Protein AF-A0A255FY90-F1 (afdb_monomer)

Sequence (80 aa):
MVVDGHLETRELTRLRLDESSLWAALRGAGVCDLGEVALAVLEANGRISVLRTGQQIHPATLTGVRHSDELLRRLNPGRR

Secondary structure (DSSP, 8-state):
-EETTEE-HHHHHHHT--HHHHHHHHHHTT--SGGGEEEEEE-TTSPEEEEETTS---GGGGTT-TTHHHHHHHH-TT--

Nearest PDB structures (foldseek):
  3c6f-assembly1_C  TM=7.982E-01  e=5.547E-04  Bacillus subtilis
  7xn9-assembly1_A  TM=2.094E-01  e=7.957E+00  Homo sapiens

Mean predicted aligned error: 3.15 Å

Foldseek 3Di:
DAAQLDDPVVVCVVVVHDPVNVVVLCVVVVHDGSNQFRDWDQDPVRHIDTDGPPDDDDLCVCVVPPPSVVSNCVSCVPDD

InterPro domains:
  IPR007353 YetF, C-terminal domain [PF04239] (2-55)
  IPR023090 UPF0702, alpha/beta domain superfamily [G3DSA:3.30.240.20] (1-58)

Solvent-accessible surface area (backbone atoms only — not comparable to full-atom value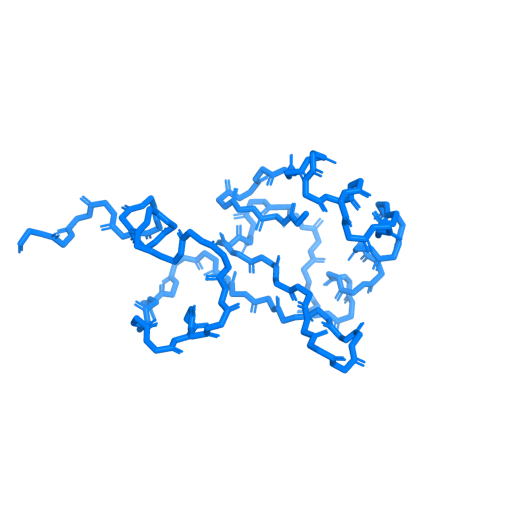s): 4866 Å² total; per-residue (Å²): 60,37,47,70,38,37,77,37,62,69,52,18,60,74,68,73,48,55,70,67,62,51,50,53,46,36,48,74,70,74,42,92,53,53,72,51,30,37,33,38,46,81,43,97,86,74,47,70,50,76,42,51,52,96,58,89,80,58,74,75,80,37,66,93,44,84,64,36,72,61,51,50,46,70,77,42,79,81,78,125

Structure (mmCIF, N/CA/C/O backbone):
data_AF-A0A255FY90-F1
#
_entry.id   AF-A0A255FY90-F1
#
loop_
_atom_site.group_PDB
_atom_site.id
_atom_site.type_symbol
_atom_site.label_atom_id
_atom_site.label_alt_id
_atom_site.label_comp_id
_atom_site.label_asym_id
_atom_site.label_entity_id
_atom_site.label_seq_id
_atom_site.pdbx_PDB_ins_code
_atom_site.Cartn_x
_atom_site.Cartn_y
_atom_site.Cartn_z
_atom_site.occupancy
_atom_site.B_iso_or_equiv
_atom_site.auth_seq_id
_atom_site.auth_comp_id
_atom_site.auth_asym_id
_atom_site.auth_atom_id
_atom_site.pdbx_PDB_model_num
ATOM 1 N N . MET A 1 1 ? -1.769 -1.139 -7.924 1.00 90.75 1 MET A N 1
ATOM 2 C CA . MET A 1 1 ? -1.678 -0.919 -6.460 1.00 90.75 1 MET A CA 1
ATOM 3 C C . MET A 1 1 ? -2.968 -1.406 -5.815 1.00 90.75 1 MET A C 1
ATOM 5 O O . MET A 1 1 ? -3.837 -1.844 -6.554 1.00 90.75 1 MET A O 1
ATOM 9 N N . VAL A 1 2 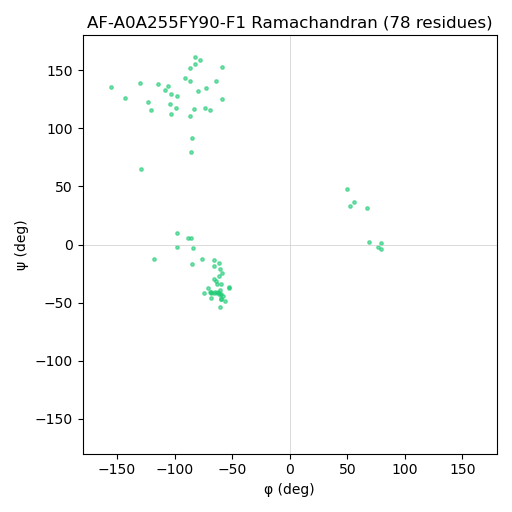? -3.093 -1.364 -4.488 1.00 96.19 2 VAL A N 1
ATOM 10 C CA . VAL A 1 2 ? -4.358 -1.650 -3.783 1.00 96.19 2 VAL A CA 1
ATOM 11 C C . VAL A 1 2 ? -4.822 -0.377 -3.103 1.00 96.19 2 VAL A C 1
ATOM 13 O O . VAL A 1 2 ? -3.991 0.329 -2.530 1.00 96.19 2 VAL A O 1
ATOM 16 N N . VAL A 1 3 ? -6.113 -0.081 -3.167 1.00 95.31 3 VAL A N 1
ATOM 17 C CA . VAL A 1 3 ? -6.717 1.039 -2.451 1.00 95.31 3 VAL A CA 1
ATOM 18 C C . VAL A 1 3 ? -8.098 0.617 -1.968 1.00 95.31 3 VAL A C 1
ATOM 20 O O . VAL A 1 3 ? -8.922 0.204 -2.779 1.00 95.31 3 VAL A O 1
ATOM 23 N N . ASP A 1 4 ? -8.349 0.765 -0.670 1.00 94.38 4 ASP A N 1
ATOM 24 C CA . ASP A 1 4 ? -9.614 0.407 -0.017 1.00 94.38 4 ASP A CA 1
ATOM 25 C C . ASP A 1 4 ? -10.075 -1.020 -0.370 1.00 94.38 4 ASP A C 1
ATOM 27 O O . ASP A 1 4 ? -11.177 -1.252 -0.850 1.00 94.38 4 ASP A O 1
ATOM 31 N N . GLY A 1 5 ? -9.153 -1.978 -0.264 1.00 96.00 5 GLY A N 1
ATOM 32 C CA . GLY A 1 5 ? -9.377 -3.379 -0.618 1.00 96.00 5 GLY A CA 1
ATOM 33 C C . GLY A 1 5 ? -9.552 -3.696 -2.103 1.00 96.00 5 GLY A C 1
ATOM 34 O O . GLY A 1 5 ? -9.711 -4.863 -2.461 1.00 96.00 5 GLY A O 1
ATOM 35 N N . HIS A 1 6 ? -9.454 -2.707 -2.991 1.00 96.00 6 HIS A N 1
ATOM 36 C CA . HIS A 1 6 ? -9.609 -2.908 -4.427 1.00 96.00 6 HIS A CA 1
ATOM 37 C C . HIS A 1 6 ? -8.280 -2.850 -5.176 1.00 96.00 6 HIS A C 1
ATOM 39 O O . HIS A 1 6 ? -7.439 -1.973 -4.959 1.00 96.00 6 HIS A O 1
ATOM 45 N N . LEU A 1 7 ? -8.101 -3.794 -6.102 1.00 95.62 7 LEU A N 1
ATOM 46 C CA . LEU A 1 7 ? -6.954 -3.827 -6.997 1.00 95.62 7 LEU A CA 1
ATOM 47 C C . LEU A 1 7 ? -7.078 -2.742 -8.076 1.00 95.62 7 LEU A C 1
ATOM 49 O O . LEU A 1 7 ? -7.953 -2.782 -8.937 1.00 95.62 7 LEU A O 1
ATOM 53 N N . GLU A 1 8 ? -6.142 -1.802 -8.082 1.00 94.38 8 GLU A N 1
ATOM 54 C CA . GLU A 1 8 ? -6.020 -0.763 -9.102 1.00 94.38 8 GLU A CA 1
ATOM 55 C C . GLU A 1 8 ? -5.194 -1.292 -10.287 1.00 94.38 8 GLU A C 1
ATOM 57 O O . GLU A 1 8 ? -3.990 -1.023 -10.409 1.00 94.38 8 GLU A O 1
ATOM 62 N N . THR A 1 9 ? -5.827 -2.082 -11.162 1.00 93.88 9 THR A N 1
ATOM 63 C CA . THR A 1 9 ? -5.179 -2.781 -12.296 1.00 93.88 9 THR A CA 1
ATOM 64 C C . THR A 1 9 ? -4.504 -1.826 -13.285 1.00 93.88 9 THR A C 1
ATOM 66 O O . THR A 1 9 ? -3.439 -2.128 -13.832 1.00 93.88 9 THR A O 1
ATOM 69 N N . ARG A 1 10 ? -5.076 -0.631 -13.488 1.00 93.69 10 ARG A N 1
ATOM 70 C CA . ARG A 1 10 ? -4.461 0.417 -14.323 1.00 93.69 10 ARG A CA 1
ATOM 71 C C . ARG A 1 10 ? -3.130 0.889 -13.739 1.00 93.69 10 ARG A C 1
ATOM 73 O O . ARG A 1 10 ? -2.154 1.025 -14.473 1.00 93.69 10 ARG A O 1
ATOM 80 N N . GLU A 1 11 ? -3.065 1.060 -12.421 1.00 93.25 11 GLU A N 1
ATOM 81 C CA . GLU A 1 11 ? -1.830 1.450 -11.739 1.00 93.25 11 GLU A CA 1
ATOM 82 C C . GLU A 1 11 ? -0.798 0.324 -11.728 1.00 93.25 11 GLU A C 1
ATOM 84 O O . GLU A 1 11 ? 0.383 0.596 -11.917 1.00 93.25 11 GLU A O 1
ATOM 89 N N . LEU A 1 12 ? -1.214 -0.938 -11.569 1.00 94.38 12 LEU A N 1
ATOM 90 C CA . LEU A 1 12 ? -0.305 -2.083 -11.732 1.00 94.38 12 LEU A CA 1
ATOM 91 C C . LEU A 1 12 ? 0.363 -2.081 -13.109 1.00 94.38 12 LEU A C 1
ATOM 93 O O . LEU A 1 12 ? 1.588 -2.137 -13.207 1.00 94.38 12 LEU A O 1
ATOM 97 N N . THR A 1 13 ? -0.439 -1.907 -14.161 1.00 95.50 13 THR A N 1
ATOM 98 C CA . THR A 1 13 ? 0.047 -1.829 -15.545 1.00 95.50 13 THR A CA 1
ATOM 99 C C . THR A 1 13 ? 1.031 -0.672 -15.723 1.00 95.50 13 THR A C 1
ATOM 101 O O . THR A 1 13 ? 2.120 -0.856 -16.265 1.00 95.50 13 THR A O 1
ATOM 104 N N . ARG A 1 14 ? 0.687 0.519 -15.215 1.00 94.31 14 ARG A N 1
ATOM 105 C CA . ARG A 1 14 ? 1.539 1.716 -15.288 1.00 94.31 14 ARG A CA 1
ATOM 106 C C . ARG A 1 14 ? 2.880 1.522 -14.578 1.00 94.31 14 ARG A C 1
ATOM 108 O O . ARG A 1 14 ? 3.901 2.007 -15.058 1.00 94.31 14 ARG A O 1
ATOM 115 N N . LEU A 1 15 ? 2.870 0.835 -13.439 1.00 93.00 15 LEU A N 1
ATOM 116 C CA . LEU A 1 15 ? 4.053 0.553 -12.627 1.00 93.00 15 LEU A CA 1
ATOM 117 C C . LEU A 1 15 ? 4.839 -0.674 -13.107 1.00 93.00 15 LEU A C 1
ATOM 119 O O . LEU A 1 15 ? 5.887 -0.961 -12.538 1.00 93.00 15 LEU A O 1
ATOM 123 N N . ARG A 1 16 ? 4.357 -1.385 -14.140 1.00 95.06 16 ARG A N 1
ATOM 124 C CA . ARG A 1 16 ? 4.898 -2.681 -14.590 1.00 95.06 16 ARG A CA 1
ATOM 125 C C . ARG A 1 16 ? 5.009 -3.692 -13.441 1.00 95.06 16 ARG A C 1
ATOM 127 O O . ARG A 1 16 ? 5.921 -4.511 -13.420 1.00 95.06 16 ARG A O 1
ATOM 134 N N . LEU A 1 17 ? 4.083 -3.605 -12.489 1.00 94.81 17 LEU A N 1
ATOM 135 C CA . LEU A 1 17 ? 4.004 -4.485 -11.335 1.00 94.81 17 LEU A CA 1
ATOM 136 C C . LEU A 1 17 ? 2.959 -5.557 -11.624 1.00 94.81 17 LEU A C 1
ATOM 138 O O . LEU A 1 17 ? 1.786 -5.238 -11.814 1.00 94.81 17 LEU A O 1
ATOM 142 N N . ASP A 1 18 ? 3.376 -6.816 -11.657 1.00 93.81 18 ASP A N 1
ATOM 143 C CA . ASP A 1 18 ? 2.450 -7.934 -11.773 1.00 93.81 18 ASP A CA 1
ATOM 144 C C . ASP A 1 18 ? 1.763 -8.236 -10.428 1.00 93.81 18 ASP A C 1
ATOM 146 O O . ASP A 1 18 ? 2.238 -7.883 -9.344 1.00 93.81 18 ASP A O 1
ATOM 150 N N . GLU A 1 19 ? 0.619 -8.910 -10.502 1.00 95.19 19 GLU A N 1
ATOM 151 C CA . GLU A 1 19 ? -0.185 -9.243 -9.329 1.00 95.19 19 GLU A CA 1
ATOM 152 C C . GLU A 1 19 ? 0.520 -10.236 -8.379 1.00 95.19 19 GLU A C 1
ATOM 154 O O . GLU A 1 19 ? 0.336 -10.159 -7.164 1.00 95.19 19 GLU A O 1
ATOM 159 N N . SER A 1 20 ? 1.392 -11.119 -8.883 1.00 96.00 20 SER A N 1
ATOM 160 C CA . SER A 1 20 ? 2.118 -12.078 -8.034 1.00 96.00 20 SER A CA 1
ATOM 161 C C . SER A 1 20 ? 3.145 -11.376 -7.147 1.00 96.00 20 SER A C 1
ATOM 163 O O . SER A 1 20 ? 3.248 -11.695 -5.959 1.00 96.00 20 SER A O 1
ATOM 165 N N . SER A 1 21 ? 3.855 -10.387 -7.692 1.00 94.94 21 SER A N 1
ATOM 166 C CA . SER A 1 21 ? 4.779 -9.522 -6.952 1.00 94.94 21 SER A CA 1
ATOM 167 C C . SER A 1 21 ? 4.062 -8.706 -5.873 1.00 94.94 21 SER A C 1
ATOM 169 O O . SER A 1 21 ? 4.553 -8.600 -4.747 1.00 94.94 21 SER A O 1
ATOM 171 N N . LEU A 1 22 ? 2.865 -8.188 -6.174 1.00 96.50 22 LEU A N 1
ATOM 172 C CA . LEU A 1 22 ? 2.019 -7.527 -5.178 1.00 96.50 22 LEU A CA 1
ATOM 173 C C . LEU A 1 22 ? 1.646 -8.488 -4.041 1.00 96.50 22 LEU A C 1
ATOM 175 O O . LEU A 1 22 ? 1.899 -8.182 -2.876 1.00 96.50 22 LEU A O 1
ATOM 179 N N . TRP A 1 23 ? 1.090 -9.660 -4.356 1.00 97.31 23 TRP A N 1
ATOM 180 C CA . TRP A 1 23 ? 0.697 -10.635 -3.337 1.00 97.31 23 TRP A CA 1
ATOM 181 C C . TRP A 1 23 ? 1.879 -11.159 -2.521 1.00 97.31 23 TRP A C 1
ATOM 183 O O . TRP A 1 23 ? 1.726 -11.423 -1.330 1.00 97.31 23 TRP A O 1
ATOM 193 N N . ALA A 1 24 ? 3.066 -11.296 -3.117 1.00 97.25 24 ALA A N 1
ATOM 194 C CA . ALA A 1 24 ? 4.277 -11.648 -2.382 1.00 97.25 24 ALA A CA 1
ATOM 195 C C . ALA A 1 24 ? 4.613 -10.599 -1.314 1.00 97.25 24 ALA A C 1
ATOM 197 O O . ALA A 1 24 ? 4.906 -10.961 -0.173 1.00 97.25 24 ALA A O 1
ATOM 198 N N . ALA A 1 25 ? 4.504 -9.312 -1.652 1.00 96.38 25 ALA A N 1
ATOM 199 C CA . ALA A 1 25 ? 4.713 -8.240 -0.690 1.00 96.38 25 ALA A CA 1
ATOM 200 C C . ALA A 1 25 ? 3.617 -8.190 0.386 1.00 96.38 25 ALA A C 1
ATOM 202 O O . ALA A 1 25 ? 3.944 -8.036 1.561 1.00 96.38 25 ALA A O 1
ATOM 203 N N . LEU A 1 26 ? 2.344 -8.382 0.016 1.00 97.50 26 LEU A N 1
ATOM 204 C CA . LEU A 1 26 ? 1.234 -8.446 0.977 1.00 97.50 26 LEU A CA 1
ATOM 205 C C . LEU A 1 26 ? 1.430 -9.586 1.986 1.00 97.50 26 LEU A C 1
ATOM 207 O O . LEU A 1 26 ? 1.371 -9.351 3.192 1.00 97.50 26 LEU A O 1
ATOM 211 N N . ARG A 1 27 ? 1.790 -10.790 1.518 1.00 97.38 27 ARG A N 1
ATOM 212 C CA . ARG A 1 27 ? 2.140 -11.915 2.403 1.00 97.38 27 ARG A CA 1
ATOM 213 C C . ARG A 1 27 ? 3.324 -11.584 3.306 1.00 97.38 27 ARG A C 1
ATOM 215 O O . ARG A 1 27 ? 3.280 -11.878 4.496 1.00 97.38 27 ARG A O 1
ATOM 222 N N . GLY A 1 28 ? 4.361 -10.943 2.763 1.00 97.38 28 GLY A N 1
ATOM 223 C CA . GLY A 1 28 ? 5.513 -10.477 3.540 1.00 97.38 28 GLY A CA 1
ATOM 224 C C . GLY A 1 28 ? 5.151 -9.446 4.617 1.00 97.38 28 GLY A C 1
ATOM 225 O O . GLY A 1 28 ? 5.814 -9.383 5.648 1.00 97.38 28 GLY A O 1
ATOM 226 N N . ALA A 1 29 ? 4.077 -8.682 4.411 1.00 95.88 29 ALA A N 1
ATOM 227 C CA . ALA A 1 29 ? 3.509 -7.745 5.378 1.00 95.88 29 ALA A CA 1
ATOM 228 C C . ALA A 1 29 ? 2.470 -8.387 6.323 1.00 95.88 29 ALA A C 1
ATOM 230 O O . ALA A 1 29 ? 1.835 -7.678 7.110 1.00 95.88 29 ALA A O 1
ATOM 231 N N . GLY A 1 30 ? 2.276 -9.710 6.248 1.00 97.38 30 GLY A N 1
ATOM 232 C CA . GLY A 1 30 ? 1.303 -10.451 7.052 1.00 97.38 30 GLY A CA 1
ATOM 233 C C . GLY A 1 30 ? -0.151 -10.117 6.716 1.00 97.38 30 GLY A C 1
ATOM 234 O O . GLY A 1 30 ? -0.979 -10.097 7.623 1.00 97.38 30 GLY A O 1
ATOM 235 N N . VAL A 1 31 ? -0.432 -9.774 5.459 1.00 97.44 31 VAL A N 1
ATOM 236 C CA . VAL A 1 31 ? -1.777 -9.548 4.917 1.00 97.44 31 VAL A CA 1
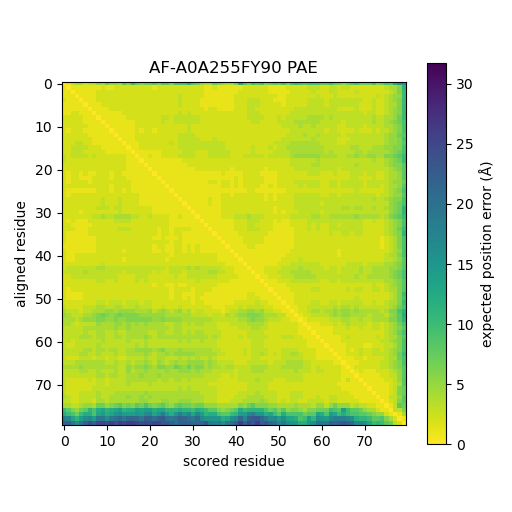ATOM 237 C C . VAL A 1 31 ? -2.173 -10.762 4.086 1.00 97.44 31 VAL A C 1
ATOM 239 O O . VAL A 1 31 ? -1.404 -11.194 3.220 1.00 97.44 31 VAL A O 1
ATOM 242 N N . CYS A 1 32 ? -3.360 -11.309 4.338 1.00 96.75 32 CYS A N 1
ATOM 243 C CA . CYS A 1 32 ? -3.897 -12.449 3.593 1.00 96.75 32 CYS A CA 1
ATOM 244 C C . CYS A 1 32 ? -5.199 -12.132 2.852 1.00 96.75 32 CYS A C 1
ATOM 246 O O . CYS A 1 32 ? -5.569 -12.902 1.967 1.00 96.75 32 CYS A O 1
ATOM 248 N N . ASP A 1 33 ? -5.833 -10.995 3.137 1.00 97.31 33 ASP A N 1
ATOM 249 C CA . ASP A 1 33 ? -7.037 -10.524 2.460 1.00 97.31 33 ASP A CA 1
ATOM 250 C C . ASP A 1 33 ? -6.882 -9.063 1.999 1.00 97.31 33 ASP A C 1
ATOM 252 O O . ASP A 1 33 ? -6.320 -8.223 2.706 1.00 97.31 33 ASP A O 1
ATOM 256 N N . LEU A 1 34 ? -7.363 -8.734 0.792 1.00 96.94 34 LEU A N 1
ATOM 257 C CA . LEU A 1 34 ? -7.257 -7.360 0.282 1.00 96.94 34 LEU A CA 1
ATOM 258 C C . LEU A 1 34 ? -8.058 -6.371 1.133 1.00 96.94 34 LEU A C 1
ATOM 260 O O . LEU A 1 34 ? -7.616 -5.238 1.285 1.00 96.94 34 LEU A O 1
ATOM 264 N N . GLY A 1 35 ? -9.174 -6.783 1.736 1.00 96.94 35 GLY A N 1
ATOM 265 C CA . GLY A 1 35 ? -9.987 -5.959 2.630 1.00 96.94 35 GLY A 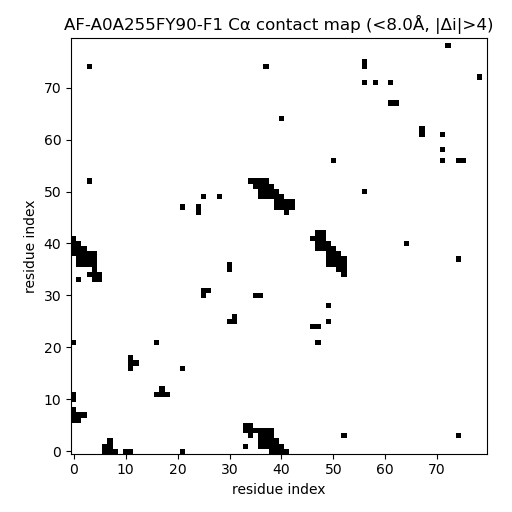CA 1
ATOM 266 C C . GLY A 1 35 ? -9.246 -5.481 3.883 1.00 96.94 35 GLY A C 1
ATOM 267 O O . GLY A 1 35 ? -9.668 -4.514 4.513 1.00 96.94 35 GLY A O 1
ATOM 268 N N . GLU A 1 36 ? -8.100 -6.080 4.222 1.00 96.88 36 GLU A N 1
ATOM 269 C CA . GLU A 1 36 ? -7.211 -5.579 5.276 1.00 96.88 36 GLU A CA 1
ATOM 270 C C . GLU A 1 36 ? -6.388 -4.353 4.838 1.00 96.88 36 GLU A C 1
ATOM 272 O O . GLU A 1 36 ? -5.761 -3.696 5.674 1.00 96.88 36 GLU A O 1
ATOM 277 N N . VAL A 1 37 ? -6.353 -4.039 3.541 1.00 97.00 3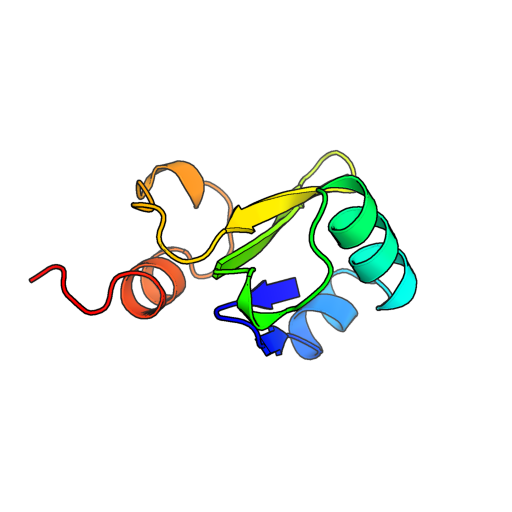7 VAL A N 1
ATOM 278 C CA . VAL A 1 37 ? -5.478 -3.027 2.940 1.00 97.00 37 VAL A CA 1
ATOM 279 C C . VAL A 1 37 ? -6.253 -1.753 2.632 1.00 97.00 37 VAL A C 1
ATOM 281 O O . VAL A 1 37 ? -7.049 -1.694 1.698 1.00 97.00 37 VAL A O 1
ATOM 284 N N . ALA A 1 38 ? -5.928 -0.679 3.349 1.00 95.81 38 ALA A N 1
ATOM 285 C CA . ALA A 1 38 ? -6.380 0.659 2.985 1.00 95.81 38 ALA A CA 1
ATOM 286 C C . ALA A 1 38 ? -5.600 1.185 1.770 1.00 95.81 38 ALA A C 1
ATOM 288 O O . ALA A 1 38 ? -6.179 1.771 0.858 1.00 95.81 38 ALA A O 1
ATOM 289 N N . LEU A 1 39 ? -4.283 0.966 1.732 1.00 95.81 39 LEU A N 1
ATOM 290 C CA . LEU A 1 39 ? -3.433 1.408 0.628 1.00 95.81 39 LEU A CA 1
ATOM 291 C C . LEU A 1 39 ? -2.173 0.544 0.521 1.00 95.81 39 LEU A C 1
ATOM 293 O O . LEU A 1 39 ? -1.505 0.304 1.522 1.00 95.81 39 LEU A O 1
ATOM 297 N N . ALA A 1 40 ? -1.801 0.143 -0.693 1.00 96.31 40 ALA A N 1
ATOM 298 C CA . ALA A 1 40 ? -0.497 -0.453 -0.984 1.00 96.31 40 ALA A CA 1
ATOM 299 C C . ALA A 1 40 ? 0.251 0.391 -2.018 1.00 96.31 40 ALA A C 1
ATOM 301 O O . ALA A 1 40 ? -0.208 0.471 -3.158 1.00 96.31 40 ALA A O 1
ATOM 302 N N . VAL A 1 41 ? 1.386 0.986 -1.637 1.00 94.81 41 VAL A N 1
ATOM 303 C CA . VAL A 1 41 ? 2.193 1.921 -2.446 1.00 94.81 41 VAL A CA 1
ATOM 304 C C . VAL A 1 41 ? 3.485 1.261 -2.903 1.00 94.81 41 VAL A C 1
ATOM 306 O O . VAL A 1 41 ? 4.181 0.670 -2.086 1.00 94.81 41 VAL A O 1
ATOM 309 N N . LEU A 1 42 ? 3.825 1.388 -4.190 1.00 94.69 42 LEU A N 1
ATOM 310 C CA . LEU A 1 42 ? 5.164 1.052 -4.680 1.00 94.69 42 LEU A CA 1
ATOM 311 C C . LEU A 1 42 ? 6.113 2.231 -4.440 1.00 94.69 42 LEU A C 1
ATOM 313 O O . LEU A 1 42 ? 5.934 3.302 -5.019 1.00 94.69 42 LEU A O 1
ATOM 317 N N . GLU A 1 43 ? 7.125 2.010 -3.613 1.00 93.94 43 GLU A N 1
ATOM 318 C CA . GLU A 1 43 ? 8.141 2.996 -3.258 1.00 93.94 43 GLU A CA 1
ATOM 319 C C . GLU A 1 43 ? 9.247 3.087 -4.316 1.00 93.94 43 GLU A C 1
ATOM 321 O O . GLU A 1 43 ? 9.483 2.159 -5.092 1.00 93.94 43 GLU A O 1
ATOM 326 N N . ALA A 1 44 ? 10.009 4.185 -4.300 1.00 91.31 44 ALA A N 1
ATOM 327 C CA . ALA A 1 44 ? 11.124 4.399 -5.230 1.00 91.31 44 ALA A CA 1
ATOM 328 C C . ALA A 1 44 ? 12.219 3.315 -5.150 1.00 91.31 44 ALA A C 1
ATOM 330 O O . ALA A 1 44 ? 12.938 3.086 -6.118 1.00 91.31 44 ALA A O 1
ATOM 331 N N . ASN A 1 45 ? 12.338 2.630 -4.009 1.00 92.88 45 ASN A N 1
ATOM 332 C CA . ASN A 1 45 ? 13.278 1.524 -3.804 1.00 92.88 45 ASN A CA 1
ATOM 333 C C . ASN A 1 45 ? 12.733 0.155 -4.265 1.00 92.88 45 ASN A C 1
ATOM 335 O O . ASN A 1 45 ? 13.362 -0.869 -4.006 1.00 92.88 45 ASN A O 1
ATOM 339 N N . GLY A 1 46 ? 11.556 0.120 -4.895 1.00 91.56 46 GLY A N 1
ATOM 340 C CA . GLY A 1 46 ? 10.915 -1.101 -5.381 1.00 91.56 46 GLY A CA 1
ATOM 341 C C . GLY A 1 46 ? 10.196 -1.922 -4.308 1.00 91.56 46 GLY A C 1
ATOM 342 O O . GLY A 1 46 ? 9.641 -2.972 -4.625 1.00 91.56 46 GLY A O 1
ATOM 343 N N . ARG A 1 47 ? 10.176 -1.476 -3.046 1.00 94.25 47 ARG A N 1
ATOM 344 C CA . ARG A 1 47 ? 9.389 -2.119 -1.986 1.00 94.25 47 ARG A CA 1
ATOM 345 C C . ARG A 1 47 ? 7.944 -1.646 -2.033 1.00 94.25 47 ARG A C 1
ATOM 347 O O . ARG A 1 47 ? 7.656 -0.543 -2.487 1.00 94.25 47 ARG A O 1
ATOM 354 N N . ILE A 1 48 ? 7.048 -2.475 -1.509 1.00 96.00 48 ILE A N 1
ATOM 355 C CA . ILE A 1 48 ? 5.650 -2.101 -1.322 1.00 96.00 48 ILE A CA 1
ATOM 356 C C . ILE A 1 48 ? 5.417 -1.797 0.156 1.00 96.00 48 ILE A C 1
ATOM 358 O O . ILE A 1 48 ? 5.637 -2.654 1.014 1.00 96.00 48 ILE A O 1
ATOM 362 N N . SER A 1 49 ? 4.977 -0.576 0.433 1.00 95.12 49 SER A N 1
ATOM 363 C CA . SER A 1 49 ? 4.460 -0.165 1.738 1.00 95.12 49 SER A CA 1
ATOM 364 C C . SER A 1 49 ? 2.971 -0.480 1.811 1.00 95.12 49 SER A C 1
ATOM 366 O O . SER A 1 49 ? 2.250 -0.276 0.833 1.00 95.12 49 SER A O 1
ATOM 368 N N . VAL A 1 50 ? 2.497 -0.952 2.965 1.00 96.00 50 VAL A N 1
ATOM 369 C CA . VAL A 1 50 ? 1.088 -1.306 3.185 1.00 96.00 50 VAL A CA 1
ATOM 370 C C . VAL A 1 50 ? 0.545 -0.521 4.373 1.00 96.00 50 VAL A C 1
ATOM 372 O O . VAL A 1 50 ? 1.072 -0.622 5.479 1.00 96.00 50 VAL A O 1
ATOM 375 N N . LEU A 1 51 ? -0.524 0.237 4.144 1.00 94.75 51 LEU A N 1
ATOM 376 C CA . LEU A 1 51 ? -1.359 0.836 5.181 1.00 94.75 51 LEU A CA 1
ATOM 377 C C . LEU A 1 51 ? -2.581 -0.055 5.385 1.00 94.75 51 LEU A C 1
ATOM 379 O O . LEU A 1 51 ? -3.276 -0.390 4.419 1.00 94.75 51 LEU A O 1
ATOM 383 N N . ARG A 1 52 ? -2.843 -0.445 6.635 1.00 94.25 52 ARG A N 1
ATOM 384 C CA . ARG A 1 52 ? -3.966 -1.328 6.960 1.00 94.25 52 ARG A CA 1
ATOM 385 C C . ARG A 1 52 ? -5.250 -0.541 7.191 1.00 94.25 52 ARG A C 1
ATOM 387 O O . ARG A 1 52 ? -5.223 0.608 7.632 1.00 94.25 52 ARG A O 1
ATOM 394 N N . THR A 1 53 ? -6.376 -1.187 6.914 1.00 93.19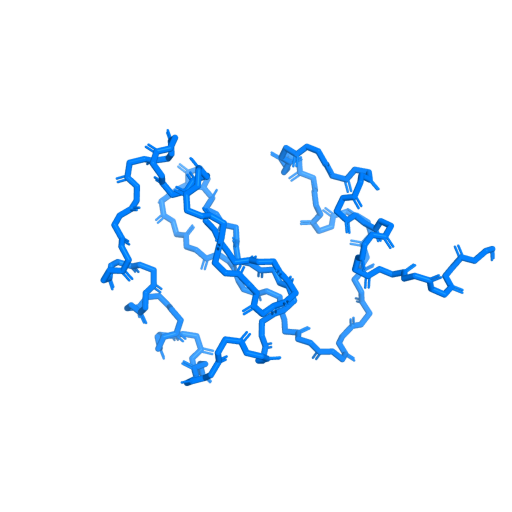 53 THR A N 1
ATOM 395 C CA . THR A 1 53 ? -7.696 -0.668 7.279 1.00 93.19 53 THR A CA 1
ATOM 396 C C . THR A 1 53 ? -7.810 -0.447 8.794 1.00 93.19 53 THR A C 1
ATOM 398 O O . THR A 1 53 ? -7.106 -1.075 9.588 1.00 93.19 53 THR A O 1
ATOM 401 N N . GLY A 1 54 ? -8.669 0.487 9.206 1.00 89.31 54 GLY A N 1
ATOM 402 C CA . GLY A 1 54 ? -8.898 0.830 10.616 1.00 89.31 54 GLY A CA 1
ATOM 403 C C . GLY A 1 54 ? -7.809 1.686 11.280 1.00 89.31 54 GLY A C 1
ATOM 404 O O . GLY A 1 54 ? -7.969 2.077 12.435 1.00 89.31 54 GLY A O 1
ATOM 405 N N . GLN A 1 55 ? -6.721 2.019 10.578 1.00 87.88 55 GLN A N 1
ATOM 406 C CA . GLN A 1 55 ? -5.688 2.929 11.078 1.00 87.88 55 GLN A CA 1
ATOM 407 C C . GLN A 1 55 ? -5.983 4.381 10.689 1.00 87.88 55 GLN A C 1
ATOM 409 O O . GLN A 1 55 ? -6.438 4.664 9.582 1.00 87.88 55 GLN A O 1
ATOM 414 N N . GLN A 1 56 ? -5.673 5.331 11.578 1.00 85.69 56 GLN A N 1
ATOM 415 C CA . GLN A 1 56 ? -5.709 6.748 11.217 1.00 85.69 56 GLN A CA 1
ATOM 416 C C . GLN A 1 56 ? -4.578 7.064 10.234 1.00 85.69 56 GLN A C 1
ATOM 418 O O . GLN A 1 56 ? -3.399 7.005 10.585 1.00 85.69 56 GLN A O 1
ATOM 423 N N . ILE A 1 57 ? -4.937 7.452 9.011 1.00 88.69 57 ILE A N 1
ATOM 424 C CA . ILE A 1 57 ? -3.964 7.813 7.980 1.00 88.69 57 ILE A CA 1
ATOM 425 C C . ILE A 1 57 ? -3.604 9.291 8.130 1.00 88.69 57 ILE A C 1
ATOM 427 O O . ILE A 1 57 ? -4.414 10.193 7.884 1.00 88.69 57 ILE A O 1
ATOM 431 N N . HIS A 1 58 ? -2.368 9.551 8.556 1.00 90.25 58 HIS A N 1
ATOM 432 C CA . HIS A 1 58 ? -1.820 10.901 8.572 1.00 90.25 58 HIS A CA 1
ATOM 433 C C . HIS A 1 58 ? -1.514 11.356 7.132 1.00 90.25 58 HIS A C 1
ATOM 435 O O . HIS A 1 58 ? -0.884 10.591 6.401 1.00 90.25 58 HIS A O 1
ATOM 441 N N . PRO A 1 59 ? -1.868 12.585 6.708 1.00 90.81 59 PRO A N 1
ATOM 442 C CA . PRO A 1 59 ? -1.671 13.041 5.324 1.00 90.81 59 PRO A CA 1
ATOM 443 C C . PRO A 1 59 ? -0.240 12.877 4.796 1.00 90.81 59 PRO A C 1
ATOM 445 O O . PRO A 1 59 ? -0.041 12.492 3.649 1.00 90.81 59 PRO A O 1
ATOM 448 N N . ALA A 1 60 ? 0.762 13.086 5.656 1.00 92.56 60 ALA A N 1
ATOM 449 C CA . ALA A 1 60 ? 2.173 12.940 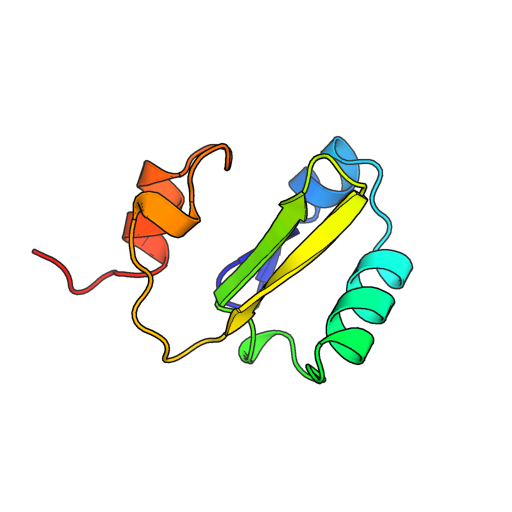5.287 1.00 92.56 60 ALA A CA 1
ATOM 450 C C . ALA A 1 60 ? 2.558 11.524 4.809 1.00 92.56 60 ALA A C 1
ATOM 452 O O . ALA A 1 60 ? 3.547 11.383 4.095 1.00 92.56 60 ALA A O 1
ATOM 4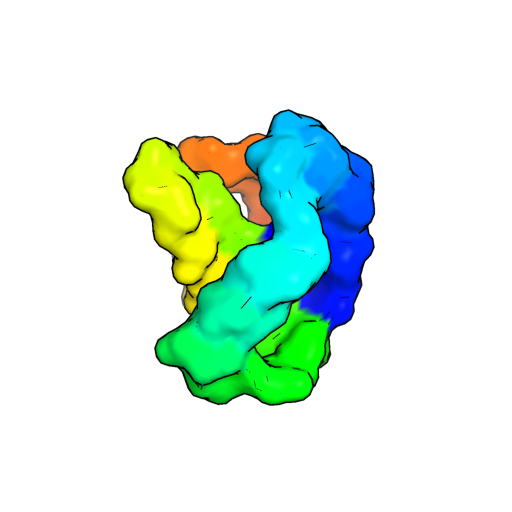53 N N . THR A 1 61 ? 1.779 10.488 5.146 1.00 91.75 61 THR A N 1
ATOM 454 C CA . THR A 1 61 ? 1.999 9.118 4.639 1.00 91.75 61 THR A CA 1
ATOM 455 C C . THR A 1 61 ? 1.772 8.992 3.132 1.00 91.75 61 THR A C 1
ATOM 457 O O . THR A 1 61 ? 2.264 8.050 2.524 1.00 91.75 61 THR A O 1
ATOM 460 N N . LEU A 1 62 ? 1.065 9.946 2.519 1.00 93.19 62 LEU A N 1
ATOM 461 C CA . LEU A 1 62 ? 0.798 9.984 1.080 1.00 93.19 62 LEU A CA 1
ATOM 462 C C . LEU A 1 62 ? 1.764 10.906 0.324 1.00 93.19 62 LEU A C 1
ATOM 464 O O . LEU A 1 62 ? 1.554 11.189 -0.855 1.00 93.19 62 LEU A O 1
ATOM 468 N N . THR A 1 63 ? 2.819 11.395 0.980 1.00 91.12 63 THR A N 1
ATOM 469 C CA . THR A 1 63 ? 3.827 12.240 0.329 1.00 91.12 63 THR A CA 1
ATOM 470 C C . THR A 1 63 ? 4.459 11.489 -0.841 1.00 91.12 63 THR A C 1
ATOM 472 O O . THR A 1 63 ? 4.958 10.382 -0.676 1.00 91.12 63 THR A O 1
ATOM 475 N N . GLY A 1 64 ? 4.435 12.087 -2.035 1.00 89.38 64 GLY A N 1
ATOM 476 C CA . GLY A 1 64 ? 4.968 11.461 -3.251 1.00 89.38 64 GLY A CA 1
ATOM 477 C C . GLY A 1 64 ? 4.043 10.422 -3.899 1.00 89.38 64 GLY A C 1
ATOM 478 O O . GLY A 1 64 ? 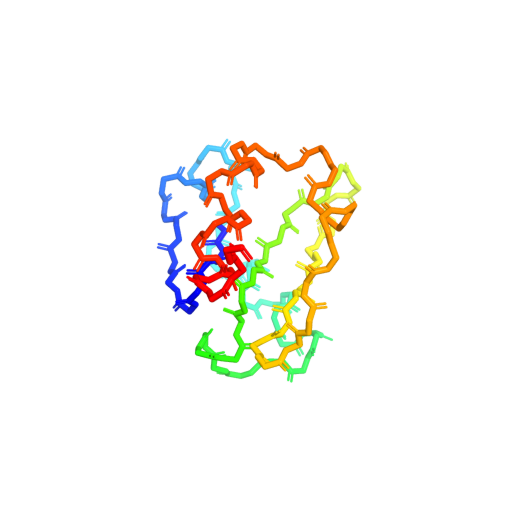4.345 9.944 -4.994 1.00 89.38 64 GLY A O 1
ATOM 479 N N . VAL A 1 65 ? 2.893 10.113 -3.290 1.00 91.44 65 VAL A N 1
ATOM 480 C CA . VAL A 1 65 ? 1.858 9.262 -3.888 1.00 91.44 65 VAL A CA 1
ATOM 481 C C . VAL A 1 65 ? 1.039 10.087 -4.882 1.00 91.44 65 VAL A C 1
ATOM 483 O O . VAL A 1 65 ? 0.599 11.198 -4.589 1.00 91.44 65 VAL A O 1
ATOM 486 N N . ARG A 1 66 ? 0.820 9.555 -6.091 1.00 89.00 66 ARG A N 1
ATOM 487 C CA . ARG A 1 66 ? -0.008 10.231 -7.104 1.00 89.00 66 ARG A CA 1
ATOM 488 C C . ARG A 1 66 ? -1.454 10.348 -6.630 1.00 89.00 66 ARG A C 1
ATOM 490 O O . ARG A 1 66 ? -1.990 9.404 -6.064 1.00 89.00 66 ARG A O 1
ATOM 497 N N . HIS A 1 67 ? -2.077 11.492 -6.919 1.00 90.31 67 HIS A N 1
ATOM 498 C CA . HIS A 1 67 ? -3.458 11.798 -6.526 1.00 90.31 67 HIS A CA 1
ATOM 499 C C . HIS A 1 67 ? -3.692 11.681 -5.005 1.00 90.31 67 HIS A C 1
ATOM 501 O O . HIS A 1 67 ? -4.758 11.254 -4.562 1.00 90.31 67 HIS A O 1
ATOM 507 N N . SER A 1 68 ? -2.693 12.068 -4.200 1.00 91.69 68 SER A N 1
ATOM 508 C CA . SER A 1 68 ? -2.723 11.981 -2.733 1.00 91.69 68 SER A CA 1
ATOM 509 C C . SER A 1 68 ? -3.952 12.639 -2.108 1.00 91.69 68 SER A C 1
ATOM 511 O O . SER A 1 68 ? -4.500 12.093 -1.159 1.00 91.69 68 SER A O 1
ATOM 513 N N . ASP A 1 69 ? -4.421 13.769 -2.644 1.00 90.69 69 ASP A N 1
ATOM 514 C CA . ASP A 1 69 ? -5.580 14.487 -2.098 1.00 90.69 69 ASP A CA 1
ATOM 515 C C . ASP A 1 69 ? -6.889 13.708 -2.277 1.00 90.69 69 ASP A C 1
ATOM 517 O O . ASP A 1 69 ? -7.715 13.640 -1.366 1.00 90.69 69 ASP A O 1
ATOM 521 N N . GLU A 1 70 ? -7.079 13.092 -3.446 1.00 91.50 70 GLU A N 1
ATOM 522 C CA . GLU A 1 70 ? -8.239 12.245 -3.729 1.00 91.50 70 GLU A CA 1
ATOM 523 C C . GLU A 1 70 ? -8.187 10.965 -2.893 1.00 91.50 70 GLU A C 1
ATOM 525 O O . GLU A 1 70 ? -9.172 10.608 -2.244 1.00 91.50 70 GLU A O 1
ATOM 530 N N . LEU A 1 71 ? -7.015 10.322 -2.839 1.00 92.31 71 LEU A N 1
ATOM 531 C CA . LEU A 1 71 ? -6.782 9.148 -2.002 1.00 92.31 71 LEU A CA 1
ATOM 532 C C . LEU A 1 71 ? -7.054 9.455 -0.531 1.00 92.31 71 LEU A C 1
ATOM 534 O O . LEU A 1 71 ? -7.746 8.691 0.131 1.00 92.31 71 LEU A O 1
ATOM 538 N N . LEU A 1 72 ? -6.582 10.592 -0.019 1.00 91.25 72 LEU A N 1
ATOM 539 C CA . LEU A 1 72 ? -6.800 10.972 1.371 1.00 91.25 72 LEU A CA 1
ATOM 540 C C . LEU A 1 72 ? -8.287 11.133 1.689 1.00 91.25 72 LEU A C 1
ATOM 542 O O . LEU A 1 72 ? -8.722 10.690 2.749 1.00 91.25 72 LEU A O 1
ATOM 546 N N . ARG A 1 73 ? -9.068 11.742 0.788 1.00 89.81 73 ARG A N 1
ATOM 547 C CA . ARG A 1 73 ? -10.526 11.881 0.949 1.00 89.81 73 ARG A CA 1
ATOM 548 C C . ARG A 1 73 ? -11.226 10.530 0.911 1.00 89.81 73 ARG A C 1
ATOM 550 O O . ARG A 1 73 ? -12.117 10.292 1.720 1.00 89.81 73 ARG A O 1
ATOM 557 N N . ARG A 1 74 ? -10.810 9.651 -0.003 1.00 89.50 74 ARG A N 1
ATOM 558 C CA . ARG A 1 74 ? -11.374 8.306 -0.148 1.00 89.50 74 ARG A CA 1
ATOM 559 C C . ARG A 1 74 ? -11.105 7.445 1.082 1.00 89.50 74 ARG A C 1
ATOM 561 O O . ARG A 1 74 ? -12.000 6.756 1.545 1.00 89.50 74 ARG A O 1
ATOM 568 N N . LEU A 1 75 ? -9.898 7.544 1.637 1.00 88.81 75 LEU A N 1
ATOM 569 C CA . LEU A 1 75 ? -9.467 6.769 2.799 1.00 88.81 75 LEU A CA 1
ATOM 570 C C . LEU A 1 75 ? -9.878 7.395 4.146 1.00 88.81 75 LEU A C 1
ATOM 572 O O . LEU A 1 75 ? -9.859 6.710 5.163 1.00 88.81 75 LEU A O 1
ATOM 576 N N . ASN A 1 76 ? -10.261 8.677 4.175 1.00 85.06 76 ASN A N 1
ATOM 577 C CA . ASN A 1 76 ? -10.773 9.372 5.364 1.00 85.06 76 ASN A CA 1
ATOM 578 C C . ASN A 1 76 ? -12.108 10.097 5.077 1.00 85.06 76 ASN A C 1
ATOM 580 O O . ASN A 1 76 ? -12.175 11.327 5.191 1.00 85.06 76 ASN A O 1
ATOM 584 N N . PRO A 1 77 ? -13.200 9.378 4.765 1.00 70.69 77 PRO A N 1
ATOM 585 C CA . PRO A 1 77 ? -14.468 9.995 4.358 1.00 70.69 77 PRO A CA 1
ATOM 586 C C . PRO A 1 77 ? -15.157 10.821 5.466 1.00 70.69 77 PRO A C 1
ATOM 588 O O . PRO A 1 77 ? -16.069 11.594 5.180 1.00 70.69 77 PRO A O 1
ATOM 591 N N . GLY A 1 78 ? -14.726 10.683 6.728 1.00 67.50 78 GLY A N 1
ATOM 592 C CA . GLY A 1 78 ? -15.318 11.346 7.899 1.00 67.50 78 GLY A CA 1
ATOM 593 C C . GLY A 1 78 ? -14.621 12.622 8.394 1.00 67.50 78 GLY A C 1
ATOM 594 O O . GLY A 1 78 ? -15.096 13.217 9.358 1.00 67.50 78 GLY A O 1
ATOM 595 N N . ARG A 1 79 ? -13.508 13.060 7.788 1.00 57.81 79 ARG A N 1
ATOM 596 C CA . ARG A 1 79 ? -12.852 14.332 8.153 1.00 57.81 79 ARG A CA 1
ATOM 597 C C . ARG A 1 79 ? -13.511 15.493 7.397 1.00 57.81 79 ARG A C 1
ATOM 599 O O . ARG A 1 79 ? -13.123 15.788 6.269 1.00 57.81 79 ARG A O 1
ATOM 606 N N . ARG A 1 80 ? -14.520 16.116 8.012 1.00 51.34 80 ARG A N 1
ATOM 607 C CA . ARG A 1 80 ? -14.963 17.486 7.695 1.00 51.34 80 ARG A CA 1
ATOM 608 C C . ARG A 1 80 ? -14.302 18.475 8.640 1.00 51.34 80 ARG A C 1
ATOM 610 O O . ARG A 1 80 ? -14.100 18.092 9.813 1.00 51.34 80 ARG A O 1
#

Organism: NCBI:txid2016499

pLDDT: mean 92.11, std 7.71, range [51.34, 97.5]

Radius of gyration: 12.06 Å; Cα contacts (8 Å, |Δi|>4): 89; chains: 1; bounding box: 29×30×27 Å